Protein AF-A0A0L0V845-F1 (afdb_monomer_lite)

Structure (mmCIF, N/CA/C/O backbone):
data_AF-A0A0L0V845-F1
#
_entry.id   AF-A0A0L0V845-F1
#
loop_
_atom_site.group_PDB
_atom_site.id
_atom_site.type_symbol
_atom_site.label_atom_id
_atom_site.label_alt_id
_atom_site.label_comp_id
_atom_site.label_asym_id
_atom_site.label_entity_id
_atom_site.label_seq_id
_atom_site.pdbx_PDB_ins_code
_atom_site.Cartn_x
_atom_site.Cartn_y
_atom_site.Cartn_z
_atom_site.occupancy
_atom_site.B_iso_or_equiv
_atom_site.auth_seq_id
_atom_site.auth_comp_id
_atom_site.auth_asym_id
_atom_site.auth_atom_id
_atom_site.pdbx_PDB_model_num
ATOM 1 N N . MET A 1 1 ? 10.637 10.074 -28.619 1.00 39.28 1 MET A N 1
ATOM 2 C CA . MET A 1 1 ? 10.313 9.931 -27.186 1.00 39.28 1 MET A CA 1
ATOM 3 C C . MET A 1 1 ? 9.230 8.863 -27.095 1.00 39.28 1 MET A C 1
ATOM 5 O O . MET A 1 1 ? 8.065 9.167 -27.293 1.00 39.28 1 MET A O 1
ATOM 9 N N . TRP A 1 2 ? 9.616 7.590 -26.983 1.00 38.31 2 TRP A N 1
ATOM 10 C CA . TRP A 1 2 ? 8.657 6.487 -26.878 1.00 38.31 2 TRP A CA 1
ATOM 11 C C . TRP A 1 2 ? 8.217 6.397 -25.418 1.00 38.31 2 TRP A C 1
ATOM 13 O O . TRP A 1 2 ? 8.878 5.748 -24.609 1.00 38.31 2 TRP A O 1
ATOM 23 N N . TYR A 1 3 ? 7.127 7.083 -25.070 1.00 43.19 3 TYR A N 1
ATOM 24 C CA . TYR A 1 3 ? 6.324 6.668 -23.926 1.00 43.19 3 TYR A CA 1
ATOM 25 C C . TYR A 1 3 ? 5.757 5.305 -24.312 1.00 43.19 3 TYR A C 1
ATOM 27 O O . TYR A 1 3 ? 4.730 5.207 -24.973 1.00 43.19 3 TYR A O 1
ATOM 35 N N . ASN A 1 4 ? 6.492 4.244 -23.979 1.00 45.22 4 ASN A N 1
ATOM 36 C CA . ASN A 1 4 ? 5.896 2.930 -23.856 1.00 45.22 4 ASN A CA 1
ATOM 37 C C . ASN A 1 4 ? 4.794 3.097 -22.813 1.00 45.22 4 ASN A C 1
ATOM 39 O O . ASN A 1 4 ? 5.076 3.087 -21.614 1.00 45.22 4 ASN A O 1
ATOM 43 N N . SER A 1 5 ? 3.557 3.282 -23.264 1.00 54.19 5 SER A N 1
ATOM 44 C CA . SER A 1 5 ? 2.374 2.923 -22.499 1.00 54.19 5 SER A CA 1
ATOM 45 C C . SER A 1 5 ? 2.448 1.411 -22.317 1.00 54.19 5 SER A C 1
ATOM 47 O O . SER A 1 5 ? 1.834 0.634 -23.043 1.00 54.19 5 SER A O 1
ATOM 49 N N . ARG A 1 6 ? 3.333 0.982 -21.414 1.00 59.16 6 ARG A N 1
ATOM 50 C CA . ARG A 1 6 ? 3.257 -0.335 -20.814 1.00 59.16 6 ARG A CA 1
ATOM 51 C 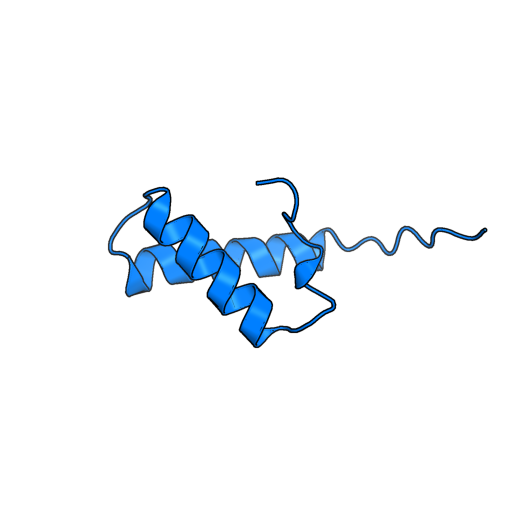C . ARG A 1 6 ? 1.883 -0.337 -20.174 1.00 59.16 6 ARG A C 1
ATOM 53 O O . ARG A 1 6 ? 1.639 0.466 -19.278 1.00 59.16 6 ARG A O 1
ATOM 60 N N . ASP A 1 7 ? 0.992 -1.137 -20.729 1.00 66.94 7 ASP A N 1
ATOM 61 C CA . ASP A 1 7 ? -0.330 -1.336 -20.175 1.00 66.94 7 ASP A CA 1
ATOM 62 C C . ASP A 1 7 ? -0.134 -1.966 -18.791 1.00 66.94 7 ASP A C 1
ATOM 64 O O . ASP A 1 7 ? 0.262 -3.125 -18.670 1.00 66.94 7 ASP A O 1
ATOM 68 N N . ARG A 1 8 ? -0.207 -1.129 -17.752 1.00 73.50 8 ARG A N 1
ATOM 69 C CA . ARG A 1 8 ? -0.001 -1.509 -16.348 1.00 73.50 8 ARG A CA 1
ATOM 70 C C . ARG A 1 8 ? -1.330 -1.627 -15.617 1.00 73.50 8 ARG A C 1
ATOM 72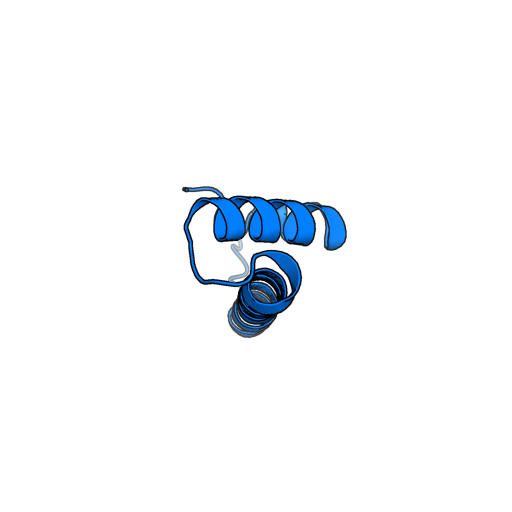 O O . ARG A 1 8 ? -1.312 -1.742 -14.400 1.00 73.50 8 ARG A O 1
ATOM 79 N N . THR A 1 9 ? -2.456 -1.621 -16.329 1.00 78.88 9 THR A N 1
ATOM 80 C CA . THR A 1 9 ? -3.787 -1.707 -15.721 1.00 78.88 9 THR A CA 1
ATOM 81 C C . THR A 1 9 ? -3.908 -2.926 -14.813 1.00 78.88 9 THR A C 1
ATOM 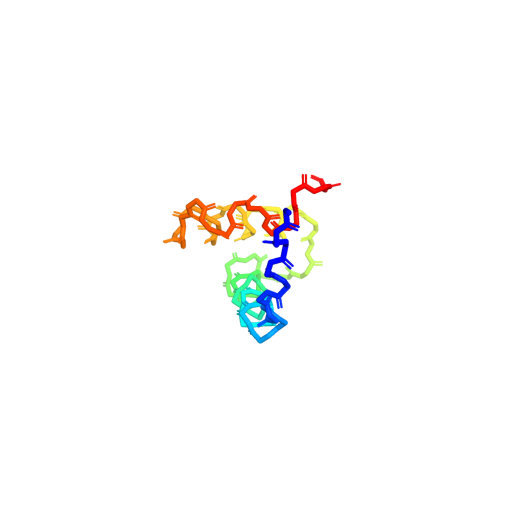83 O O . THR A 1 9 ? -4.359 -2.795 -13.683 1.00 78.88 9 THR A O 1
ATOM 86 N N . GLU A 1 10 ? -3.397 -4.085 -15.231 1.00 83.19 10 GLU A N 1
ATOM 87 C CA . GLU A 1 10 ? -3.410 -5.286 -14.388 1.00 83.19 10 GLU A CA 1
ATOM 88 C C . GLU A 1 10 ? -2.519 -5.139 -13.137 1.00 83.19 10 GLU A C 1
ATOM 90 O O . GLU A 1 10 ? -2.900 -5.551 -12.042 1.00 83.19 10 GLU A O 1
ATOM 95 N N . GLU A 1 11 ? -1.351 -4.497 -13.260 1.00 83.25 11 GLU A N 1
ATOM 96 C CA . GLU A 1 11 ? -0.485 -4.213 -12.107 1.00 83.25 11 GLU A CA 1
ATOM 97 C C . GLU A 1 11 ? -1.123 -3.196 -11.146 1.00 83.25 11 GLU A C 1
ATOM 99 O O . GLU A 1 11 ? -0.974 -3.323 -9.931 1.00 83.25 11 GLU A O 1
ATOM 104 N N . GLU A 1 12 ? -1.838 -2.198 -11.673 1.00 83.12 12 GLU A N 1
ATOM 105 C CA . GLU A 1 12 ? -2.591 -1.209 -10.896 1.00 83.12 12 GLU A CA 1
ATOM 106 C C . GLU A 1 12 ? -3.775 -1.843 -10.170 1.00 83.12 12 GLU A C 1
ATOM 108 O O . GLU A 1 12 ? -3.984 -1.566 -8.989 1.00 83.12 12 GLU A O 1
ATOM 113 N N . GLU A 1 13 ? -4.525 -2.721 -10.834 1.00 85.56 13 GLU A N 1
ATOM 114 C CA . GLU A 1 13 ? -5.646 -3.446 -10.234 1.00 85.56 13 GLU A CA 1
ATOM 115 C C . GLU A 1 13 ? -5.178 -4.373 -9.110 1.00 85.56 13 GLU A C 1
ATOM 117 O O . GLU A 1 13 ? -5.769 -4.386 -8.024 1.00 85.56 13 GLU A O 1
ATOM 122 N N . GLN A 1 14 ? -4.086 -5.113 -9.324 1.00 88.06 14 GLN A N 1
ATOM 123 C CA . GLN A 1 14 ? -3.487 -5.963 -8.292 1.00 88.06 14 GLN A CA 1
ATOM 124 C C . GLN A 1 14 ? -2.956 -5.136 -7.116 1.00 88.06 14 GLN A C 1
ATOM 126 O O . GLN A 1 14 ? -3.136 -5.508 -5.949 1.00 88.06 14 GLN A O 1
ATOM 131 N N . PHE A 1 15 ? -2.336 -3.993 -7.408 1.00 88.19 15 PHE A N 1
ATOM 132 C CA . PHE A 1 15 ? -1.864 -3.057 -6.398 1.00 88.19 15 PHE A CA 1
ATOM 133 C C . PHE A 1 15 ? -3.024 -2.508 -5.556 1.00 88.19 15 PHE A C 1
ATOM 135 O O . PHE A 1 15 ? -3.003 -2.615 -4.329 1.00 88.19 15 PHE A O 1
ATOM 142 N N . LEU A 1 16 ? -4.075 -1.996 -6.199 1.00 87.69 16 LEU A N 1
ATOM 143 C CA . LEU A 1 16 ? -5.239 -1.436 -5.516 1.00 87.69 16 LEU A CA 1
ATOM 144 C C . LEU A 1 16 ? -5.978 -2.499 -4.695 1.00 87.69 16 LEU A C 1
ATOM 146 O O . LEU A 1 16 ? -6.365 -2.242 -3.556 1.00 87.69 16 LEU A O 1
ATOM 150 N N . SER A 1 17 ? -6.109 -3.715 -5.229 1.00 90.00 17 SER A N 1
ATOM 151 C CA . SER A 1 17 ? -6.689 -4.851 -4.504 1.00 90.00 17 SER A CA 1
ATOM 152 C C . SER A 1 17 ? -5.904 -5.167 -3.230 1.00 90.00 17 SER A C 1
ATOM 154 O O . SER A 1 17 ? -6.499 -5.430 -2.185 1.00 90.00 17 SER A O 1
ATOM 156 N N . SER A 1 18 ? -4.572 -5.079 -3.289 1.00 89.44 18 SER A N 1
ATOM 157 C CA . SER A 1 18 ? -3.695 -5.291 -2.132 1.00 89.44 18 SER A CA 1
ATOM 158 C C . SER A 1 18 ? -3.871 -4.192 -1.079 1.00 89.44 18 SER A C 1
ATOM 160 O O . SER A 1 18 ? -3.993 -4.498 0.107 1.00 89.44 18 SER A O 1
ATOM 162 N N . VAL A 1 19 ? -3.973 -2.926 -1.501 1.00 89.31 19 VAL A N 1
ATOM 163 C CA . VAL A 1 19 ? -4.251 -1.787 -0.608 1.00 89.31 19 VAL A CA 1
ATOM 164 C C . VAL A 1 19 ? -5.603 -1.959 0.093 1.00 89.31 19 VAL A C 1
ATOM 166 O O . VAL A 1 19 ? -5.674 -1.894 1.320 1.00 89.31 19 VAL A O 1
ATOM 169 N N . ILE A 1 20 ? -6.665 -2.256 -0.661 1.00 88.19 20 ILE A N 1
ATOM 170 C CA . ILE A 1 20 ? -8.026 -2.465 -0.138 1.00 88.19 20 ILE A CA 1
ATOM 171 C C . ILE A 1 20 ? -8.064 -3.648 0.839 1.00 88.19 20 ILE A C 1
ATOM 173 O O . ILE A 1 20 ? -8.614 -3.523 1.934 1.00 88.19 20 ILE A O 1
ATOM 177 N N . ALA A 1 21 ? -7.453 -4.784 0.490 1.00 89.06 21 ALA A N 1
ATOM 178 C CA . ALA A 1 21 ? -7.396 -5.950 1.371 1.00 89.06 21 ALA A CA 1
ATOM 179 C C . ALA A 1 21 ? -6.712 -5.613 2.704 1.00 89.06 21 ALA A C 1
ATOM 181 O O . ALA A 1 21 ? -7.197 -5.969 3.778 1.00 89.06 21 ALA A O 1
ATOM 182 N N . LYS A 1 22 ? -5.616 -4.858 2.645 1.00 87.81 22 LYS A N 1
ATOM 183 C CA . LYS A 1 22 ? -4.853 -4.433 3.818 1.00 87.81 22 LYS A CA 1
ATOM 184 C C . LYS A 1 22 ? -5.624 -3.452 4.696 1.00 87.81 22 LYS A C 1
ATOM 186 O O . LYS A 1 22 ? -5.569 -3.569 5.919 1.00 87.81 22 LYS A O 1
ATOM 191 N N . MET A 1 23 ? -6.403 -2.549 4.100 1.00 87.25 23 MET A N 1
ATOM 192 C CA . MET A 1 23 ? -7.318 -1.681 4.848 1.00 87.25 23 MET A CA 1
ATOM 193 C C . MET A 1 23 ? -8.361 -2.478 5.630 1.00 87.25 23 MET A C 1
ATOM 195 O O . MET A 1 23 ? -8.623 -2.167 6.789 1.00 87.25 23 MET A O 1
ATOM 199 N N . VAL A 1 24 ? -8.945 -3.514 5.020 1.00 83.44 24 VAL A N 1
ATOM 200 C CA . VAL A 1 24 ? -9.947 -4.358 5.688 1.00 83.44 24 VAL A CA 1
ATOM 201 C C . VAL A 1 24 ? -9.315 -5.152 6.828 1.00 83.44 24 VAL A C 1
ATOM 203 O O . VAL A 1 24 ? -9.869 -5.199 7.924 1.00 83.44 24 VAL A O 1
ATOM 206 N N . VAL A 1 25 ? -8.146 -5.747 6.587 1.00 83.00 25 VAL A N 1
ATOM 207 C CA . VAL A 1 25 ? -7.478 -6.628 7.555 1.00 83.00 25 VAL A CA 1
ATOM 208 C C . VAL A 1 25 ? -6.875 -5.852 8.729 1.00 83.00 25 VAL A C 1
ATOM 210 O O . VAL A 1 25 ? -6.967 -6.315 9.862 1.00 83.00 25 VAL A O 1
ATOM 213 N N . LEU A 1 26 ? -6.263 -4.688 8.483 1.00 78.19 26 LEU A N 1
ATOM 214 C CA . LEU A 1 26 ? -5.514 -3.942 9.505 1.00 78.19 26 LEU A CA 1
ATOM 215 C C . LEU A 1 26 ? -6.247 -2.699 10.019 1.00 78.19 26 LEU A C 1
ATOM 217 O O . LEU A 1 26 ? -6.105 -2.345 11.185 1.00 78.19 26 LEU A O 1
ATOM 221 N N . GLY A 1 27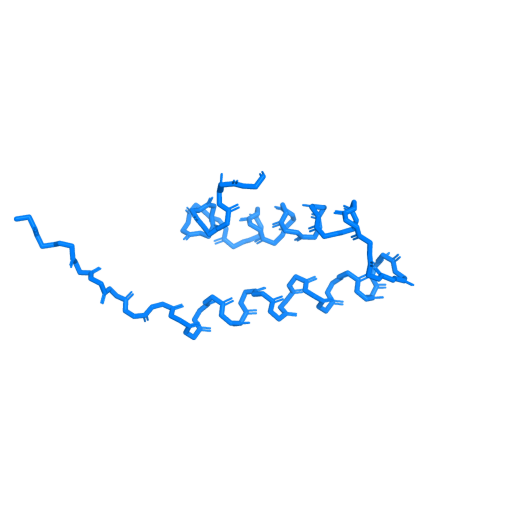 ? -7.034 -2.038 9.170 1.00 69.25 27 GLY A N 1
ATOM 222 C CA . GLY A 1 27 ? -7.769 -0.821 9.522 1.00 69.25 27 GLY A CA 1
ATOM 223 C C . GLY A 1 27 ? -9.165 -1.075 10.093 1.00 69.25 27 GLY A C 1
ATOM 224 O O . GLY A 1 27 ? -9.778 -0.147 10.619 1.00 69.25 27 GLY A O 1
ATOM 225 N N . GLY A 1 28 ? -9.691 -2.301 9.978 1.00 71.50 28 GLY A N 1
ATOM 226 C CA . GLY A 1 28 ? -11.024 -2.671 10.469 1.00 71.50 28 GLY A CA 1
ATOM 227 C C . GLY A 1 28 ? -12.184 -1.952 9.767 1.00 71.50 28 GLY A C 1
ATOM 228 O O . GLY A 1 28 ? -13.322 -2.034 10.227 1.00 71.50 28 GLY A O 1
ATOM 229 N N . GLY A 1 29 ? -11.921 -1.238 8.667 1.00 76.44 29 GLY A N 1
ATOM 230 C CA . GLY A 1 29 ? -12.931 -0.490 7.928 1.00 76.44 29 GLY A CA 1
ATOM 231 C C . GLY A 1 29 ? -12.368 0.360 6.789 1.00 76.44 29 GLY A C 1
ATOM 232 O O . GLY A 1 29 ? -11.168 0.614 6.691 1.00 76.44 29 GLY A O 1
ATOM 233 N N . PHE A 1 30 ? -13.271 0.827 5.926 1.00 79.81 30 PHE A N 1
ATOM 234 C CA . PHE A 1 30 ? -12.949 1.697 4.797 1.00 79.81 30 PHE A CA 1
ATOM 235 C C . PHE A 1 30 ? -12.970 3.162 5.225 1.00 79.81 30 PHE A C 1
ATOM 237 O O . PHE A 1 30 ? -13.984 3.845 5.095 1.00 79.81 30 PHE A O 1
ATOM 244 N N . ASN A 1 31 ? -11.852 3.645 5.766 1.00 84.81 31 ASN A N 1
ATOM 245 C CA . ASN A 1 31 ? -11.668 5.064 6.058 1.00 84.81 31 ASN A CA 1
ATOM 246 C C . ASN A 1 31 ? -10.426 5.625 5.350 1.00 84.81 31 ASN A C 1
ATOM 248 O O . ASN A 1 31 ? -9.524 4.888 4.952 1.00 84.81 31 ASN A O 1
ATOM 252 N N . TYR A 1 32 ? -10.408 6.947 5.180 1.00 84.56 32 TYR A N 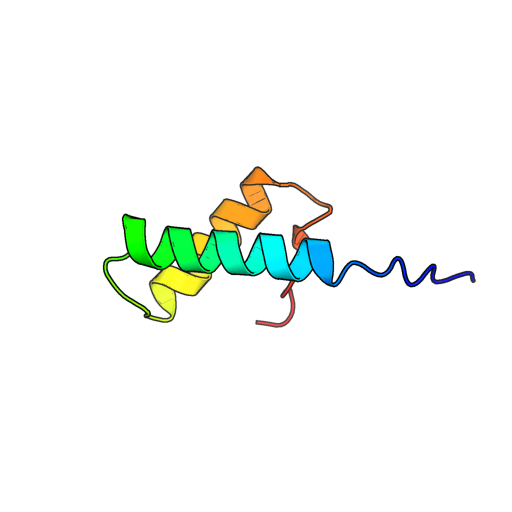1
ATOM 253 C CA . TYR A 1 32 ? -9.384 7.641 4.399 1.00 84.56 32 TYR A CA 1
ATOM 254 C C . TYR A 1 32 ? -7.977 7.536 5.007 1.00 84.56 32 TYR A C 1
ATOM 256 O O . TYR A 1 32 ? -6.994 7.407 4.282 1.00 84.56 32 TYR A O 1
ATOM 264 N N . GLU A 1 33 ? -7.865 7.534 6.336 1.00 86.19 33 GLU A N 1
ATOM 265 C CA . GLU A 1 33 ? -6.572 7.397 7.015 1.00 86.19 33 GLU A CA 1
ATOM 266 C C . GLU A 1 33 ? -5.988 5.990 6.843 1.00 86.19 33 GLU A C 1
ATOM 268 O O . GLU A 1 33 ? -4.807 5.842 6.530 1.00 86.19 33 GLU A O 1
ATOM 273 N N . ALA A 1 34 ? -6.829 4.957 6.945 1.00 85.50 34 ALA A N 1
ATOM 274 C CA . ALA A 1 34 ? -6.446 3.579 6.663 1.00 85.50 34 ALA A CA 1
ATOM 275 C C . ALA A 1 34 ? -6.021 3.401 5.198 1.00 85.50 34 ALA A C 1
ATOM 277 O O . ALA A 1 34 ? -5.064 2.676 4.935 1.00 85.50 34 ALA A O 1
ATOM 278 N N . PHE A 1 35 ? -6.684 4.087 4.257 1.00 86.56 35 PHE A N 1
ATOM 279 C CA . PHE A 1 35 ? -6.304 4.07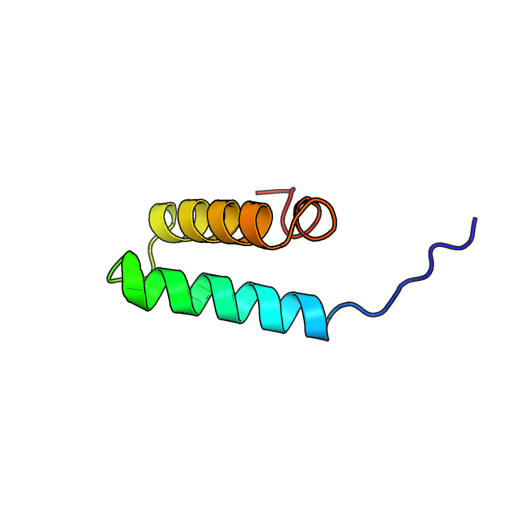1 2.841 1.00 86.56 35 PHE A CA 1
ATOM 280 C C . PHE A 1 35 ? -4.918 4.673 2.622 1.00 86.56 35 PHE A C 1
ATOM 282 O O . PHE A 1 35 ? -4.062 4.009 2.046 1.00 86.56 35 PHE A O 1
ATOM 289 N N . LYS A 1 36 ? -4.664 5.887 3.129 1.00 86.88 36 LYS A N 1
ATOM 290 C CA . LYS A 1 36 ? -3.352 6.542 2.998 1.00 86.88 36 LYS A CA 1
ATOM 291 C C . LYS A 1 36 ? -2.231 5.698 3.593 1.00 86.88 36 LYS A C 1
ATOM 293 O O . LYS A 1 36 ? -1.188 5.537 2.966 1.00 86.88 36 LYS A O 1
ATOM 298 N N . TRP A 1 37 ? -2.455 5.141 4.783 1.00 88.12 37 TRP A N 1
ATOM 299 C CA . TRP A 1 37 ? -1.469 4.286 5.432 1.00 88.12 37 TRP A CA 1
ATOM 300 C C . TRP A 1 37 ? -1.200 3.010 4.621 1.00 88.12 37 TRP A C 1
ATOM 302 O O . TRP A 1 37 ? -0.047 2.698 4.332 1.00 88.12 37 TRP A O 1
ATOM 312 N N . ALA A 1 38 ? -2.251 2.301 4.192 1.00 89.19 38 ALA A N 1
ATOM 313 C CA . ALA A 1 38 ? -2.111 1.073 3.413 1.00 89.19 38 ALA A CA 1
ATOM 314 C C . ALA A 1 38 ? -1.453 1.325 2.049 1.00 89.19 38 ALA A C 1
ATOM 316 O O . ALA A 1 38 ? -0.638 0.515 1.611 1.00 89.19 38 ALA A O 1
ATOM 317 N N . LEU A 1 39 ? -1.766 2.456 1.410 1.00 88.38 39 LEU A N 1
ATOM 318 C CA . LEU A 1 39 ? -1.151 2.900 0.164 1.00 88.38 39 LEU A CA 1
ATOM 319 C C . LEU A 1 39 ? 0.357 3.113 0.341 1.00 88.38 39 LEU A C 1
ATOM 321 O O . LEU A 1 39 ? 1.141 2.542 -0.412 1.00 88.38 39 LEU A O 1
ATOM 325 N N . GLN A 1 40 ? 0.765 3.879 1.357 1.00 86.94 40 GLN A N 1
ATOM 326 C CA . GLN A 1 40 ? 2.179 4.154 1.631 1.00 86.94 40 GLN A CA 1
ATOM 327 C C . GLN A 1 40 ? 2.963 2.885 1.970 1.00 86.94 40 GLN A C 1
ATOM 329 O O . GLN A 1 40 ? 4.065 2.693 1.457 1.00 86.94 40 GLN A O 1
ATOM 334 N N . ASP A 1 41 ? 2.400 2.008 2.801 1.00 88.88 41 ASP A N 1
ATOM 335 C CA . ASP A 1 41 ? 3.055 0.753 3.173 1.00 88.88 41 ASP A CA 1
ATOM 336 C C . ASP A 1 41 ? 3.236 -0.163 1.950 1.00 88.88 41 ASP A C 1
ATOM 338 O O . ASP A 1 41 ? 4.297 -0.752 1.744 1.00 88.88 41 ASP A O 1
ATOM 342 N N . GLU A 1 42 ? 2.230 -0.235 1.073 1.00 87.75 42 GLU A N 1
ATOM 343 C CA . GLU A 1 42 ? 2.297 -1.044 -0.146 1.00 87.75 42 GLU A CA 1
ATOM 344 C C . GLU A 1 42 ? 3.263 -0.462 -1.192 1.00 87.75 42 GLU A C 1
ATOM 346 O O . GLU A 1 42 ? 4.004 -1.211 -1.835 1.00 87.75 42 GLU A O 1
ATOM 351 N N . GLN A 1 43 ? 3.332 0.869 -1.317 1.00 87.31 43 GLN A N 1
ATOM 352 C CA . GLN A 1 43 ? 4.335 1.552 -2.142 1.00 87.31 43 GLN A CA 1
ATOM 353 C C . GLN A 1 43 ? 5.758 1.298 -1.632 1.00 87.31 43 GLN A C 1
ATOM 355 O O . GLN A 1 43 ? 6.640 0.983 -2.432 1.00 87.31 43 GLN A O 1
ATOM 360 N N . GLN A 1 44 ? 5.988 1.371 -0.316 1.00 86.12 44 GLN A N 1
ATOM 361 C CA . GLN A 1 44 ? 7.291 1.057 0.283 1.00 86.12 44 GLN A CA 1
ATOM 362 C C . GLN A 1 44 ? 7.683 -0.407 0.057 1.00 86.12 44 GLN A C 1
ATOM 364 O O . GLN A 1 44 ? 8.838 -0.693 -0.262 1.00 86.12 44 GLN A O 1
ATOM 369 N N . ARG A 1 45 ? 6.724 -1.335 0.169 1.00 86.00 45 ARG A N 1
ATOM 370 C CA . ARG A 1 45 ? 6.949 -2.773 -0.039 1.00 86.00 45 ARG A CA 1
ATOM 371 C C . ARG A 1 45 ? 7.339 -3.112 -1.479 1.00 86.00 45 ARG A C 1
ATOM 373 O O . ARG A 1 45 ? 8.192 -3.970 -1.696 1.00 86.00 45 ARG A O 1
ATOM 380 N N . LEU A 1 46 ? 6.689 -2.485 -2.457 1.00 84.06 46 LEU A N 1
ATOM 381 C CA . LEU A 1 46 ? 6.862 -2.787 -3.884 1.00 84.06 46 LEU A CA 1
ATOM 382 C C . LEU A 1 46 ? 7.932 -1.916 -4.566 1.00 84.06 46 LEU A C 1
ATOM 384 O O . LEU A 1 46 ? 8.411 -2.247 -5.656 1.00 84.06 46 LEU A O 1
ATOM 388 N N . GLY A 1 47 ? 8.352 -0.837 -3.904 1.00 79.19 47 GLY A N 1
ATOM 389 C CA . GLY A 1 47 ? 9.475 0.011 -4.284 1.00 79.19 47 GLY A CA 1
ATOM 390 C C . GLY A 1 47 ? 9.157 1.046 -5.367 1.00 79.19 47 GLY A C 1
ATOM 391 O O . GLY A 1 47 ? 8.022 1.220 -5.809 1.00 79.19 47 GLY A O 1
ATOM 392 N N . VAL A 1 48 ? 10.211 1.717 -5.842 1.00 72.81 48 VAL A N 1
ATOM 393 C CA . VAL A 1 48 ? 10.185 2.948 -6.667 1.00 72.81 48 VAL A CA 1
ATOM 394 C C . VAL A 1 48 ? 9.284 2.879 -7.916 1.00 72.81 48 VAL A C 1
ATOM 396 O O . VAL A 1 48 ? 8.784 3.898 -8.385 1.00 72.81 48 VAL A O 1
ATOM 399 N N . LYS A 1 49 ? 9.022 1.683 -8.461 1.00 69.75 49 LYS A N 1
ATOM 400 C CA . LYS A 1 49 ? 8.125 1.489 -9.621 1.00 69.75 49 LYS A CA 1
ATOM 401 C C . LYS A 1 49 ? 6.636 1.681 -9.300 1.00 69.75 49 LYS A C 1
ATOM 403 O O . LYS A 1 49 ? 5.843 1.871 -10.222 1.00 69.75 49 LYS A O 1
ATOM 408 N N . PHE A 1 50 ? 6.264 1.583 -8.027 1.00 72.94 50 PHE A N 1
ATOM 409 C CA . PHE A 1 50 ? 4.894 1.708 -7.529 1.00 72.94 50 PHE A CA 1
ATOM 410 C C . PHE A 1 50 ? 4.685 3.027 -6.767 1.00 72.94 50 PHE A C 1
ATOM 412 O O . PHE A 1 50 ? 3.550 3.458 -6.614 1.00 72.94 50 PHE A O 1
ATOM 419 N N . GLU A 1 51 ? 5.758 3.744 -6.402 1.00 67.94 51 GLU A N 1
ATOM 420 C CA . GLU A 1 51 ? 5.690 5.121 -5.871 1.00 67.94 51 GLU A CA 1
ATOM 421 C C . GLU A 1 51 ? 5.036 6.119 -6.838 1.00 67.94 51 GLU A C 1
ATOM 423 O O . GLU A 1 51 ? 4.593 7.193 -6.435 1.00 67.94 51 GLU A O 1
ATOM 428 N N . THR A 1 52 ? 5.027 5.813 -8.138 1.00 69.56 52 THR A N 1
ATOM 429 C CA . THR A 1 52 ? 4.361 6.642 -9.149 1.00 69.56 52 THR A CA 1
ATOM 430 C C . THR A 1 52 ? 2.866 6.376 -9.236 1.00 69.56 52 THR A C 1
ATOM 432 O O . THR A 1 52 ? 2.147 7.210 -9.779 1.00 69.56 52 THR A O 1
ATOM 435 N N . PHE A 1 53 ? 2.390 5.237 -8.731 1.00 70.75 53 PHE A N 1
ATOM 436 C CA . PHE A 1 53 ? 0.961 4.972 -8.684 1.00 70.75 53 PHE A CA 1
ATOM 437 C C . PHE A 1 53 ? 0.316 5.868 -7.632 1.00 70.75 53 PHE A C 1
ATOM 439 O O . PHE A 1 53 ? 0.760 5.892 -6.489 1.00 70.75 53 PHE A O 1
ATOM 446 N N . TRP A 1 54 ? -0.730 6.599 -8.030 1.00 69.44 54 TRP A N 1
ATOM 447 C CA . TRP A 1 54 ? -1.552 7.422 -7.134 1.00 69.44 54 TRP A CA 1
ATOM 448 C C . TRP A 1 54 ? -0.789 8.541 -6.400 1.00 69.44 54 TRP A C 1
ATOM 450 O O . TRP A 1 54 ? -1.140 8.915 -5.288 1.00 69.44 54 TRP A O 1
ATOM 460 N N . LYS A 1 55 ? 0.237 9.118 -7.044 1.00 64.62 55 LYS A N 1
ATOM 461 C CA . LYS A 1 55 ? 1.063 10.216 -6.500 1.00 64.62 55 LYS A CA 1
ATOM 462 C C . LYS A 1 55 ? 0.353 11.584 -6.414 1.00 64.62 55 LYS A C 1
ATOM 464 O O . LYS A 1 55 ? 0.938 12.524 -5.890 1.00 64.62 55 LYS A O 1
ATOM 469 N N . GLU A 1 56 ? -0.862 11.706 -6.956 1.00 59.12 56 GLU A N 1
ATOM 470 C CA . GLU A 1 56 ? -1.643 12.960 -7.029 1.00 59.12 56 GLU A CA 1
ATOM 471 C C . GLU A 1 56 ? -2.624 13.185 -5.854 1.00 59.12 56 GLU A C 1
ATOM 473 O O . GLU A 1 56 ? -3.448 14.095 -5.927 1.00 59.12 56 GLU A O 1
ATOM 478 N N . TRP A 1 57 ? -2.559 12.379 -4.788 1.00 57.44 57 TRP A N 1
ATOM 479 C CA . TRP A 1 57 ? -3.534 12.377 -3.683 1.00 57.44 57 TRP A CA 1
ATOM 480 C C . TRP A 1 57 ? -2.968 12.915 -2.367 1.00 57.44 57 TRP A C 1
ATOM 482 O O . TRP A 1 57 ? -1.787 12.628 -2.064 1.00 57.44 57 TRP A O 1
#

Radius of gyration: 12.52 Å; chains: 1; bounding box: 23×20×38 Å

Secondary structure (DSSP, 8-state):
--------HHHHHHHHHHHHHHHHHHHSS--HHHHHHHHHHHHHHH-TTTTTTTTT-

Sequence (57 aa):
MWYNSRDRTEEEEQFLSSVIAKMVVLGGGFNYEAFKWALQDEQQRLGVKFETFWKEW

pLDDT: mean 77.21, std 13.54, range [38.31, 90.0]

Organism: NCBI:txid1165861

Foldseek 3Di:
DDPPPPVCVVVLVVLVVQLVVQCVVPVVDDDPVSSVVSLVVSCVVVDDVSCPPPVPD